Protein AF-A0A929P0E7-F1 (afdb_monomer_lite)

Secondary structure (DSSP, 8-state):
-PPPEEEEEETTT--EESS--SB-TTT--BS-EEEEEE-----

pLDDT: mean 84.89, std 12.66, range [51.78, 94.5]

Sequence (43 aa):
MAKAKTLYTCNSCGANHSKWAGQCSDCGEWNTMSETITAITTN

Radius of gyration: 11.38 Å; chains: 1; bounding box: 23×22×29 Å

Foldseek 3Di:
DQPWQKWKAFQVPRDIHSDDPQADPPPRDGPRIDIDGDRPDDD

Structure (mmCIF, N/CA/C/O backbone):
data_AF-A0A929P0E7-F1
#
_entry.id   AF-A0A929P0E7-F1
#
loop_
_atom_site.group_PDB
_atom_site.id
_atom_site.type_symbol
_atom_site.label_atom_id
_atom_site.label_alt_id
_atom_site.label_comp_id
_atom_site.label_asym_id
_atom_site.label_entity_id
_atom_site.label_seq_id
_atom_site.pdbx_PDB_ins_code
_atom_site.Cartn_x
_atom_site.Cartn_y
_atom_site.Cartn_z
_atom_site.occupancy
_atom_site.B_iso_or_equiv
_atom_site.auth_seq_id
_atom_site.auth_comp_id
_atom_site.auth_asym_id
_atom_site.auth_atom_id
_atom_site.pdbx_PDB_model_num
ATOM 1 N N . MET A 1 1 ? 17.621 -6.844 -18.973 1.00 51.78 1 MET A N 1
ATOM 2 C CA . MET A 1 1 ? 17.938 -6.641 -17.542 1.00 51.78 1 MET A CA 1
ATOM 3 C C . MET A 1 1 ? 16.738 -5.988 -16.884 1.00 51.78 1 MET A C 1
ATOM 5 O O . MET A 1 1 ? 16.405 -4.863 -17.241 1.00 51.78 1 MET A O 1
ATOM 9 N N . ALA A 1 2 ? 16.020 -6.718 -16.032 1.00 57.25 2 ALA A N 1
ATOM 10 C CA . ALA A 1 2 ? 14.806 -6.208 -15.411 1.00 57.25 2 ALA A CA 1
ATOM 11 C C . ALA A 1 2 ? 15.169 -5.106 -14.400 1.00 57.25 2 ALA A C 1
ATOM 13 O O . ALA A 1 2 ? 15.996 -5.323 -13.516 1.00 57.25 2 ALA A O 1
ATOM 14 N N . LYS A 1 3 ? 14.608 -3.900 -14.563 1.00 68.62 3 LYS A N 1
ATOM 15 C CA . LYS A 1 3 ? 14.806 -2.808 -13.600 1.00 68.62 3 LYS A CA 1
ATOM 16 C C . LYS A 1 3 ? 14.240 -3.257 -12.254 1.00 68.62 3 LYS A C 1
ATOM 18 O O . LYS A 1 3 ? 13.045 -3.527 -12.158 1.00 68.62 3 LYS A O 1
ATOM 23 N N . ALA A 1 4 ? 15.093 -3.316 -11.235 1.00 75.69 4 ALA A N 1
ATOM 24 C CA . ALA A 1 4 ? 14.657 -3.504 -9.861 1.00 75.69 4 ALA A CA 1
ATOM 25 C C . ALA A 1 4 ? 13.641 -2.408 -9.504 1.00 75.69 4 ALA A C 1
ATOM 27 O O . ALA A 1 4 ? 13.895 -1.221 -9.733 1.00 75.69 4 ALA A O 1
ATOM 28 N N . LYS A 1 5 ? 12.475 -2.807 -8.990 1.00 83.19 5 LYS A N 1
ATOM 29 C CA . LYS A 1 5 ? 11.449 -1.887 -8.498 1.00 83.19 5 LYS A CA 1
ATOM 30 C C . LYS A 1 5 ? 11.370 -2.029 -6.987 1.00 83.19 5 LYS A C 1
ATOM 32 O O . LYS A 1 5 ? 11.221 -3.136 -6.472 1.00 83.19 5 LYS A O 1
ATOM 37 N N . THR A 1 6 ? 11.467 -0.904 -6.292 1.00 88.75 6 THR A N 1
ATOM 38 C CA . THR A 1 6 ? 11.184 -0.842 -4.860 1.00 88.75 6 THR A CA 1
ATOM 39 C C . THR A 1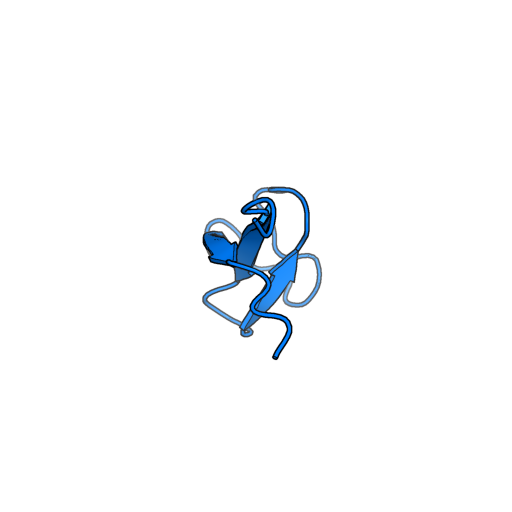 6 ? 9.678 -0.928 -4.659 1.00 88.75 6 THR A C 1
ATOM 41 O O . THR A 1 6 ? 8.908 -0.236 -5.328 1.00 88.75 6 THR A O 1
ATOM 44 N N . LEU A 1 7 ? 9.269 -1.805 -3.756 1.00 90.94 7 LEU A N 1
ATOM 45 C CA . LEU A 1 7 ? 7.896 -2.044 -3.345 1.00 90.94 7 LEU A CA 1
ATOM 46 C C . LEU A 1 7 ? 7.858 -2.023 -1.819 1.00 90.94 7 LEU A C 1
ATOM 48 O O . LEU A 1 7 ? 8.852 -2.329 -1.177 1.00 90.94 7 LEU A O 1
ATOM 52 N N . TYR A 1 8 ? 6.740 -1.633 -1.228 1.00 92.62 8 TYR A N 1
ATOM 53 C CA . TYR A 1 8 ? 6.578 -1.542 0.218 1.00 92.62 8 TYR A CA 1
ATOM 54 C C . TYR A 1 8 ? 5.518 -2.543 0.649 1.00 92.62 8 TYR A C 1
ATOM 56 O O . TYR A 1 8 ? 4.367 -2.432 0.247 1.00 92.62 8 TYR A O 1
ATOM 64 N N . THR A 1 9 ? 5.900 -3.527 1.445 1.00 92.56 9 THR A N 1
ATOM 65 C CA . THR A 1 9 ? 5.025 -4.607 1.898 1.00 92.56 9 THR A CA 1
ATOM 66 C C . THR A 1 9 ? 4.640 -4.3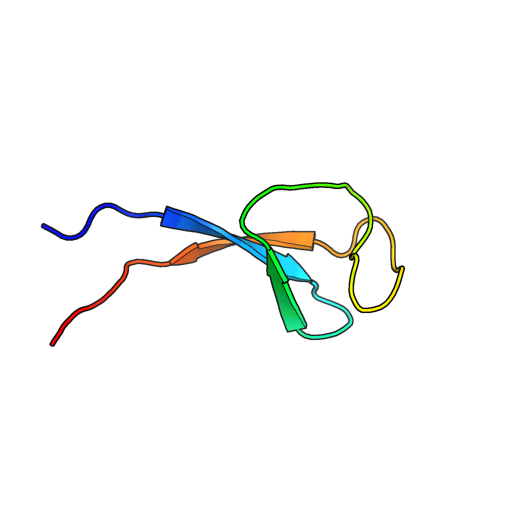72 3.351 1.00 92.56 9 THR A C 1
ATOM 68 O O . THR A 1 9 ? 5.507 -4.176 4.198 1.00 92.56 9 THR A O 1
ATOM 71 N N . CYS A 1 10 ? 3.349 -4.379 3.666 1.00 94.50 10 CYS A N 1
ATOM 72 C CA . CYS A 1 10 ? 2.868 -4.320 5.039 1.00 94.50 10 CYS A CA 1
ATOM 73 C C . CYS A 1 10 ? 3.098 -5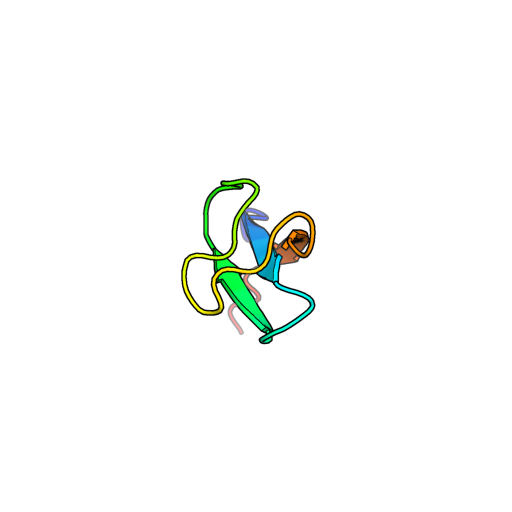.669 5.731 1.00 94.50 10 CYS A C 1
ATOM 75 O O . CYS A 1 10 ? 2.589 -6.690 5.286 1.00 94.50 10 CYS A O 1
ATOM 77 N N . ASN A 1 11 ? 3.815 -5.674 6.850 1.00 93.06 11 ASN A N 1
ATOM 78 C CA . ASN A 1 11 ? 4.089 -6.869 7.647 1.00 93.06 11 ASN A CA 1
ATOM 79 C C . ASN A 1 11 ? 2.877 -7.344 8.473 1.00 93.06 11 ASN A C 1
ATOM 81 O O . ASN A 1 11 ? 2.890 -8.444 9.007 1.00 93.06 11 ASN A O 1
ATOM 85 N N . SER A 1 12 ? 1.837 -6.513 8.601 1.00 94.38 12 SER A N 1
ATOM 86 C CA . SER A 1 12 ? 0.623 -6.869 9.346 1.00 94.38 12 SER A CA 1
ATOM 87 C C . SER A 1 12 ? -0.401 -7.596 8.468 1.00 94.38 12 SER A C 1
ATOM 89 O O . SER A 1 12 ? -0.904 -8.646 8.855 1.00 94.38 12 SER A O 1
ATOM 91 N N . CYS A 1 13 ? -0.673 -7.088 7.258 1.00 94.25 13 CYS A N 1
ATOM 92 C CA . CYS A 1 13 ? -1.658 -7.691 6.348 1.00 94.25 13 CYS A CA 1
ATOM 93 C C . CYS A 1 13 ? -1.071 -8.299 5.063 1.00 94.25 13 CYS A C 1
ATOM 95 O O . CYS A 1 13 ? -1.782 -8.984 4.337 1.00 94.25 13 CYS A O 1
ATOM 97 N N . GLY A 1 14 ? 0.204 -8.053 4.750 1.00 91.44 14 GLY A N 1
ATOM 98 C CA . GLY A 1 14 ? 0.840 -8.504 3.507 1.00 91.44 14 GLY A CA 1
ATOM 99 C C . GLY A 1 14 ? 0.602 -7.598 2.294 1.00 91.44 14 GLY A C 1
ATOM 100 O O . GLY A 1 14 ? 1.104 -7.899 1.214 1.00 91.44 14 GLY A O 1
ATOM 101 N N . ALA A 1 15 ? -0.131 -6.488 2.440 1.00 92.88 15 ALA A N 1
ATOM 102 C CA . ALA A 1 15 ? -0.440 -5.595 1.325 1.00 92.88 15 ALA A CA 1
ATOM 103 C C . ALA A 1 15 ? 0.816 -4.956 0.718 1.00 92.88 15 ALA A C 1
ATOM 105 O O . ALA A 1 15 ? 1.724 -4.522 1.427 1.00 92.88 15 ALA A O 1
ATOM 106 N N . ASN A 1 16 ? 0.842 -4.846 -0.608 1.00 92.31 16 ASN A N 1
ATOM 107 C CA . ASN A 1 16 ? 1.946 -4.265 -1.357 1.00 92.31 16 ASN A CA 1
ATOM 108 C C . ASN A 1 16 ? 1.595 -2.855 -1.859 1.00 92.31 16 ASN A C 1
ATOM 110 O O . ASN A 1 16 ? 0.564 -2.633 -2.491 1.00 92.31 16 ASN A O 1
ATOM 114 N N . HIS A 1 17 ? 2.498 -1.903 -1.651 1.00 90.75 17 HIS A N 1
ATOM 115 C CA . HIS A 1 17 ? 2.352 -0.502 -2.021 1.00 90.75 17 HIS A CA 1
ATOM 116 C C . HIS A 1 17 ? 3.552 -0.034 -2.850 1.00 90.75 17 HIS A C 1
ATOM 118 O O . HIS A 1 17 ? 4.690 -0.434 -2.629 1.00 90.75 17 HIS A O 1
ATOM 124 N N . SER A 1 18 ? 3.320 0.853 -3.814 1.00 89.75 18 SER A N 1
ATOM 125 C CA . SER A 1 18 ? 4.373 1.420 -4.671 1.00 89.75 18 SER A CA 1
ATOM 126 C C . SER A 1 18 ? 5.074 2.644 -4.067 1.00 89.75 18 SER A C 1
ATOM 128 O O . SER A 1 18 ? 6.075 3.106 -4.611 1.00 89.75 18 SER A O 1
ATOM 130 N N . LYS A 1 19 ? 4.553 3.172 -2.952 1.00 87.50 19 LYS A N 1
ATOM 131 C CA . LYS A 1 19 ? 5.104 4.302 -2.193 1.00 87.50 19 LYS A CA 1
ATOM 132 C C . LYS A 1 19 ? 4.957 4.066 -0.688 1.00 87.50 19 LYS A C 1
ATOM 134 O O . LYS A 1 19 ? 3.951 3.506 -0.256 1.00 87.50 19 LYS A O 1
ATOM 139 N N . TRP A 1 20 ? 5.919 4.543 0.098 1.00 89.12 20 TRP A N 1
ATOM 140 C CA . TRP A 1 20 ? 5.820 4.553 1.557 1.00 89.12 20 TRP A CA 1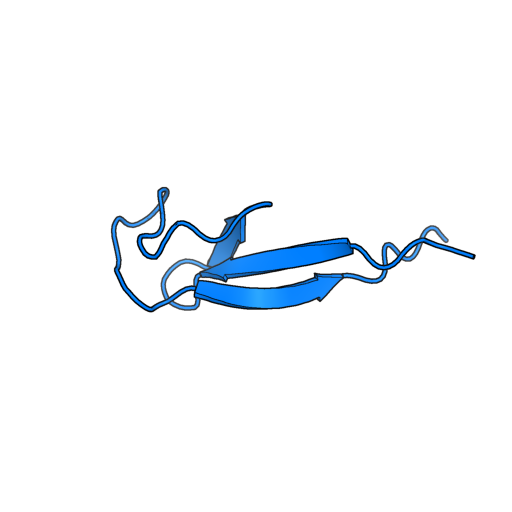
ATOM 141 C C . TRP A 1 20 ? 4.863 5.665 1.995 1.00 89.12 20 TRP A C 1
ATOM 143 O O . TRP A 1 20 ? 5.064 6.827 1.644 1.00 89.12 20 TRP A O 1
ATOM 153 N N . ALA A 1 21 ? 3.841 5.325 2.781 1.00 89.56 21 ALA A N 1
ATOM 154 C CA . ALA A 1 21 ? 2.926 6.304 3.382 1.00 89.56 21 ALA A CA 1
ATOM 155 C C . ALA A 1 21 ? 2.956 6.311 4.922 1.00 89.56 21 ALA A C 1
ATOM 157 O O . ALA A 1 21 ? 2.241 7.093 5.537 1.00 89.56 21 ALA A O 1
ATOM 158 N N . GLY A 1 22 ? 3.758 5.450 5.562 1.00 89.12 22 GLY A N 1
ATOM 159 C CA . GLY A 1 22 ? 3.826 5.303 7.024 1.00 89.12 22 GLY A CA 1
ATOM 160 C C . GLY A 1 22 ? 2.660 4.505 7.609 1.00 89.12 22 GLY A C 1
ATOM 161 O O . GLY A 1 22 ? 2.881 3.676 8.487 1.00 89.12 22 GLY A O 1
ATOM 162 N N . GLN A 1 23 ? 1.462 4.683 7.049 1.00 92.31 23 GLN A N 1
ATOM 163 C CA . GLN A 1 23 ? 0.249 3.930 7.355 1.00 92.31 23 GLN A CA 1
ATOM 164 C C . GLN A 1 23 ? -0.171 3.033 6.188 1.00 92.31 23 GLN A C 1
ATOM 166 O O . GLN A 1 23 ? -0.292 3.503 5.053 1.00 92.31 23 GLN A O 1
ATOM 171 N N . CYS A 1 24 ? -0.425 1.753 6.453 1.00 94.44 24 CYS A N 1
ATOM 172 C CA . CYS A 1 24 ? -0.988 0.838 5.468 1.00 94.44 24 CYS A CA 1
ATOM 173 C C . CYS A 1 24 ? -2.415 1.259 5.105 1.00 94.44 24 CYS A C 1
ATOM 175 O O . CYS A 1 24 ? -3.278 1.363 5.970 1.00 94.44 24 CYS A O 1
ATOM 177 N N . SER A 1 25 ? -2.674 1.481 3.815 1.00 91.38 25 SER A N 1
ATOM 178 C CA . SER A 1 25 ? -4.011 1.848 3.325 1.00 91.38 25 SER A CA 1
ATOM 179 C C . SER A 1 25 ? -5.016 0.694 3.359 1.00 91.38 25 SER A C 1
ATOM 181 O O . SER A 1 25 ? -6.202 0.939 3.188 1.00 91.38 25 SER A O 1
ATOM 183 N N . ASP A 1 26 ? -4.540 -0.538 3.544 1.00 93.50 26 ASP A N 1
ATOM 184 C CA . ASP A 1 26 ? -5.365 -1.746 3.516 1.00 93.50 26 ASP A CA 1
ATOM 185 C C . ASP A 1 26 ? -5.851 -2.132 4.921 1.00 93.50 26 ASP A C 1
ATOM 187 O O . ASP A 1 26 ? -7.047 -2.282 5.148 1.00 93.50 26 ASP A O 1
ATOM 191 N N . CYS A 1 27 ? -4.939 -2.197 5.900 1.00 94.25 27 CYS A N 1
ATOM 192 C CA . CYS A 1 27 ? -5.281 -2.534 7.287 1.00 94.25 27 CYS A CA 1
ATOM 193 C C . CYS A 1 27 ? -5.300 -1.342 8.257 1.00 94.25 27 CYS A C 1
ATOM 195 O O . CYS A 1 27 ? -5.740 -1.492 9.390 1.00 94.25 27 CYS A O 1
ATOM 197 N N . GLY A 1 28 ? -4.824 -0.162 7.850 1.00 93.44 28 GLY A N 1
ATOM 198 C CA . GLY A 1 28 ? -4.772 1.032 8.702 1.00 93.44 28 GLY A CA 1
ATOM 199 C C . GLY A 1 28 ? -3.604 1.074 9.694 1.00 93.44 28 GLY A C 1
ATOM 200 O O . GLY A 1 28 ? -3.452 2.076 10.393 1.00 93.44 28 GLY A O 1
ATOM 201 N N . GLU A 1 29 ? -2.764 0.039 9.734 1.00 94.50 29 GLU A N 1
ATOM 202 C CA . GLU A 1 29 ? -1.645 -0.072 10.672 1.00 94.50 29 GLU A CA 1
ATOM 203 C C . GLU A 1 29 ? -0.494 0.877 10.325 1.00 94.50 29 GLU A C 1
ATOM 205 O O . GLU A 1 29 ? -0.122 1.047 9.161 1.00 94.50 29 GLU A O 1
ATOM 210 N N . TRP A 1 30 ? 0.123 1.448 11.354 1.00 93.38 30 TRP A N 1
ATOM 211 C CA . TRP A 1 30 ? 1.265 2.352 11.227 1.00 93.38 30 TRP A CA 1
ATOM 212 C C . TRP A 1 30 ? 2.581 1.623 11.476 1.00 93.38 30 TRP A C 1
ATOM 214 O O . TRP A 1 30 ? 2.636 0.691 12.271 1.00 93.38 30 TRP A O 1
ATOM 224 N N . ASN A 1 31 ? 3.662 2.066 10.830 1.00 89.62 31 ASN A N 1
ATOM 225 C CA . ASN A 1 31 ? 5.021 1.532 11.020 1.00 89.62 31 ASN A CA 1
ATOM 226 C C . ASN A 1 31 ? 5.172 0.028 10.720 1.00 89.62 31 ASN A C 1
ATOM 228 O O . ASN A 1 31 ? 6.122 -0.609 11.165 1.00 89.62 31 ASN A O 1
ATOM 232 N N . THR A 1 32 ? 4.255 -0.543 9.939 1.00 91.88 32 THR A N 1
ATOM 233 C CA . THR A 1 32 ? 4.292 -1.953 9.526 1.00 91.88 32 THR A CA 1
ATOM 234 C C . THR A 1 32 ? 4.802 -2.140 8.099 1.00 91.88 32 THR A C 1
ATOM 236 O O . THR A 1 32 ? 4.958 -3.274 7.659 1.00 91.88 32 THR A O 1
ATOM 239 N N . MET A 1 33 ? 5.072 -1.065 7.351 1.00 92.62 33 MET A N 1
ATOM 240 C CA . MET A 1 33 ? 5.610 -1.162 5.990 1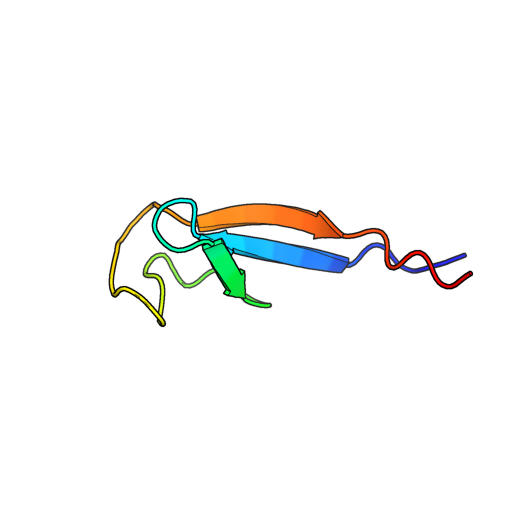.00 92.62 33 MET A CA 1
ATOM 241 C C . MET A 1 33 ? 7.103 -1.506 5.999 1.00 92.62 33 MET A C 1
ATOM 243 O O . MET A 1 33 ? 7.896 -0.819 6.634 1.00 92.62 33 MET A O 1
ATOM 247 N N . SER A 1 34 ? 7.489 -2.528 5.240 1.00 91.94 34 SER A N 1
ATOM 248 C CA . SER A 1 34 ? 8.874 -2.888 4.930 1.00 91.94 34 SER A CA 1
ATOM 249 C C . SER A 1 34 ? 9.157 -2.691 3.449 1.00 91.94 34 SER A C 1
ATOM 251 O O . SER A 1 34 ? 8.360 -3.084 2.601 1.00 91.94 34 SER A O 1
ATOM 253 N N . GLU A 1 35 ? 10.303 -2.108 3.115 1.00 92.31 35 GLU A N 1
ATOM 254 C CA . GLU A 1 35 ? 10.756 -2.041 1.729 1.00 92.31 35 GLU A CA 1
ATOM 255 C C . GLU A 1 35 ? 11.200 -3.423 1.227 1.00 92.31 35 GLU A C 1
ATOM 257 O O . GLU A 1 35 ? 11.858 -4.199 1.914 1.00 92.31 35 GLU A O 1
ATOM 262 N N . THR A 1 36 ? 10.802 -3.762 0.011 1.00 87.38 36 THR A N 1
ATOM 263 C CA . THR A 1 36 ? 11.110 -5.013 -0.668 1.00 87.38 36 THR A CA 1
ATOM 264 C C . THR A 1 36 ? 11.503 -4.684 -2.097 1.00 87.38 36 THR A C 1
ATOM 266 O O . THR A 1 36 ? 10.735 -4.099 -2.863 1.00 87.38 36 THR A O 1
ATOM 269 N N . ILE A 1 37 ? 12.713 -5.072 -2.484 1.00 84.31 37 ILE A N 1
ATOM 270 C CA . ILE A 1 37 ? 13.171 -4.911 -3.860 1.00 84.31 37 ILE A CA 1
ATOM 271 C C . ILE A 1 37 ? 12.641 -6.099 -4.650 1.00 84.31 37 ILE A C 1
ATOM 273 O O . ILE A 1 37 ? 13.146 -7.213 -4.538 1.00 84.31 37 ILE A O 1
ATOM 277 N N . THR A 1 38 ? 11.597 -5.869 -5.443 1.00 77.38 38 THR A N 1
ATOM 278 C CA . THR A 1 38 ? 11.069 -6.920 -6.311 1.00 77.38 38 THR A CA 1
ATOM 279 C C . THR A 1 38 ? 11.835 -6.858 -7.624 1.00 77.38 38 THR A C 1
ATOM 281 O O . THR A 1 38 ? 11.640 -5.960 -8.451 1.00 77.38 38 THR A O 1
ATOM 284 N N . ALA A 1 39 ? 12.753 -7.802 -7.814 1.00 69.88 39 ALA A N 1
ATOM 285 C CA . ALA A 1 39 ? 13.273 -8.101 -9.136 1.00 69.88 39 ALA A CA 1
ATOM 286 C C . ALA A 1 39 ? 12.130 -8.760 -9.913 1.00 69.88 39 ALA A C 1
ATOM 288 O O . ALA A 1 39 ? 11.826 -9.933 -9.703 1.00 69.88 39 ALA A O 1
ATOM 289 N N . ILE A 1 40 ? 11.448 -7.976 -10.751 1.00 66.31 40 ILE A N 1
ATOM 290 C CA . ILE A 1 40 ? 10.447 -8.470 -11.702 1.00 66.31 40 ILE A CA 1
ATOM 291 C C . ILE A 1 40 ? 11.119 -9.491 -12.629 1.00 66.31 40 ILE A C 1
ATOM 293 O O . ILE A 1 40 ? 11.707 -9.148 -13.650 1.00 66.31 40 ILE A O 1
ATOM 297 N N . THR A 1 41 ? 11.103 -10.751 -12.206 1.00 56.56 41 THR A N 1
ATOM 298 C CA . THR A 1 41 ? 11.633 -11.884 -12.955 1.00 56.56 41 THR A CA 1
ATOM 299 C C . THR A 1 41 ? 10.565 -12.257 -13.968 1.00 56.56 41 THR A C 1
ATOM 301 O O . THR A 1 41 ? 9.589 -12.923 -13.636 1.00 56.56 41 THR A O 1
ATOM 304 N N . THR A 1 42 ? 10.709 -11.748 -15.188 1.00 57.50 42 THR A N 1
ATOM 305 C CA . THR A 1 42 ? 9.971 -12.268 -16.337 1.00 57.50 42 THR A CA 1
ATOM 306 C C . THR A 1 42 ? 10.784 -13.426 -16.910 1.00 57.50 42 THR A C 1
ATOM 308 O O . THR A 1 42 ? 11.962 -13.239 -17.210 1.00 57.50 42 THR A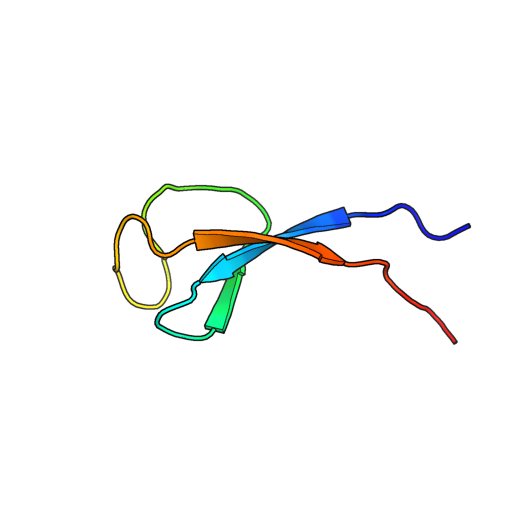 O 1
ATOM 311 N N . ASN A 1 43 ? 10.117 -14.581 -16.960 1.00 55.28 43 ASN A N 1
ATOM 312 C CA . ASN A 1 43 ? 10.530 -15.914 -17.422 1.00 55.28 43 ASN A CA 1
ATOM 313 C C . ASN A 1 43 ? 11.482 -15.920 -18.628 1.00 55.28 43 ASN A C 1
ATOM 315 O O . ASN A 1 43 ? 11.157 -15.224 -19.618 1.00 55.28 43 ASN A O 1
#